Protein AF-A0A1V6NPJ4-F1 (afdb_monomer_lite)

Foldseek 3Di:
DDDDDDDDDDDDDDDDDDDDDDDDDDDDDDDDDDDDDDDPPVPPPPPPPPDPDPPPPPPPQPDLPCQPPQPPVNFGFLSRDDLLLQVQFAAADPVDGDDFPFAFGHRHPPDPDSDGHRGVVVVQVCCCPVVVDHDDDDDPDDDPVLVVLSRQQRRLRSCCSPPNPVPRDDGGDHRPD

Structure (mmCIF, N/CA/C/O backbone):
data_AF-A0A1V6NPJ4-F1
#
_entry.id   AF-A0A1V6NPJ4-F1
#
loop_
_atom_site.group_PDB
_atom_site.id
_atom_site.type_symbol
_atom_site.label_atom_id
_atom_site.label_alt_id
_atom_site.label_comp_id
_atom_site.label_asym_id
_atom_site.label_entity_id
_atom_site.label_seq_id
_atom_site.pdbx_PDB_ins_code
_atom_site.Cartn_x
_atom_site.Cartn_y
_atom_site.Cartn_z
_atom_site.occupancy
_atom_site.B_iso_or_equiv
_atom_site.auth_seq_id
_atom_site.auth_comp_id
_atom_site.auth_asym_id
_atom_site.auth_atom_id
_atom_site.pdbx_PDB_model_num
ATOM 1 N N . MET A 1 1 ? -43.784 -5.924 37.187 1.00 43.75 1 MET A N 1
ATOM 2 C CA . MET A 1 1 ? -43.298 -7.303 36.955 1.00 43.75 1 MET A CA 1
ATOM 3 C C . MET A 1 1 ? -41.816 -7.206 36.590 1.00 43.75 1 MET A C 1
ATOM 5 O O . MET A 1 1 ? -41.517 -6.714 35.515 1.00 43.75 1 MET A O 1
ATOM 9 N N . SER A 1 2 ? -40.919 -7.175 37.586 1.00 44.44 2 SER A N 1
ATOM 10 C CA . SER A 1 2 ? -40.049 -8.291 38.050 1.00 44.44 2 SER A CA 1
ATOM 11 C C . SER A 1 2 ? -39.204 -8.915 36.928 1.00 44.44 2 SER A C 1
ATOM 13 O O . SER A 1 2 ? -39.769 -9.599 36.089 1.00 44.44 2 SER A O 1
ATOM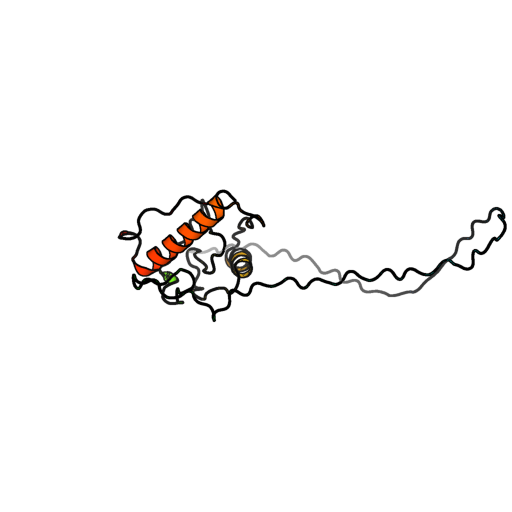 15 N N . THR A 1 3 ? -37.952 -8.448 36.751 1.00 46.44 3 THR A N 1
ATOM 16 C CA . THR A 1 3 ? -36.646 -9.094 37.105 1.00 46.44 3 THR A CA 1
ATOM 17 C C . THR A 1 3 ? -36.272 -10.250 36.149 1.00 46.44 3 THR A C 1
ATOM 19 O O . THR A 1 3 ? -37.129 -11.007 35.739 1.00 46.44 3 THR A O 1
ATOM 22 N N . GLN A 1 4 ? -35.039 -10.434 35.664 1.00 43.81 4 GLN A N 1
ATOM 23 C CA . GLN A 1 4 ? -33.756 -10.491 36.367 1.00 43.81 4 GLN A CA 1
ATOM 24 C C . GLN A 1 4 ? -32.565 -10.209 35.429 1.00 43.81 4 GLN A C 1
ATOM 26 O O . GLN A 1 4 ? -32.564 -10.571 34.255 1.00 43.81 4 GLN A O 1
ATOM 31 N N . ARG A 1 5 ? -31.511 -9.617 36.006 1.00 49.09 5 ARG A N 1
ATOM 32 C CA . ARG A 1 5 ? -30.135 -9.616 35.489 1.00 49.09 5 ARG A CA 1
ATOM 33 C C . ARG A 1 5 ? -29.473 -10.949 35.844 1.00 49.09 5 ARG A C 1
ATOM 35 O O . ARG A 1 5 ? -29.668 -11.421 36.962 1.00 49.09 5 ARG A O 1
ATOM 42 N N . TYR A 1 6 ? -28.626 -11.486 34.968 1.00 41.97 6 TYR A N 1
ATOM 43 C CA . TYR A 1 6 ? -27.744 -12.601 35.316 1.00 41.97 6 TYR A CA 1
ATOM 44 C C . TYR A 1 6 ? -26.320 -12.362 34.797 1.00 41.97 6 TYR A C 1
ATOM 46 O O . TYR A 1 6 ? -26.078 -12.291 33.596 1.00 41.97 6 TYR A O 1
ATOM 54 N N . SER A 1 7 ? -25.381 -12.239 35.736 1.00 49.00 7 SER A N 1
ATOM 55 C CA . SER A 1 7 ? -23.933 -12.353 35.540 1.00 49.00 7 SER A CA 1
ATOM 56 C C . SER A 1 7 ? -23.436 -13.545 36.354 1.00 49.00 7 SER A C 1
ATOM 58 O O . SER A 1 7 ? -23.847 -13.680 37.510 1.00 49.00 7 SER A O 1
ATOM 60 N N . PRO A 1 8 ? -22.470 -14.329 35.850 1.00 56.06 8 PRO A N 1
ATOM 61 C CA . PRO A 1 8 ? -21.644 -15.170 36.698 1.00 56.06 8 PRO A CA 1
ATOM 62 C C . PRO A 1 8 ? -20.170 -14.729 36.695 1.00 56.06 8 PRO A C 1
ATOM 64 O O . PRO A 1 8 ? -19.471 -14.774 35.692 1.00 56.06 8 PRO A O 1
ATOM 67 N N . LYS A 1 9 ? -19.762 -14.290 37.888 1.00 43.84 9 LYS A N 1
ATOM 68 C CA . LYS A 1 9 ? -18.571 -14.654 38.677 1.00 43.84 9 LYS A CA 1
ATOM 69 C C . LYS A 1 9 ? -17.210 -14.845 37.987 1.00 43.84 9 LYS A C 1
ATOM 71 O O . LYS A 1 9 ? -16.958 -15.794 37.256 1.00 43.84 9 LYS A O 1
ATOM 76 N N . ALA A 1 10 ? -16.299 -13.989 38.448 1.00 41.28 10 ALA A N 1
ATOM 77 C CA . ALA A 1 10 ? -14.852 -14.097 38.397 1.00 41.28 10 ALA A CA 1
ATOM 78 C C . ALA A 1 10 ? -14.313 -15.389 39.039 1.00 41.28 10 ALA A C 1
ATOM 80 O O . ALA A 1 10 ? -14.762 -15.795 40.113 1.00 41.28 10 ALA A O 1
ATOM 81 N N . LEU A 1 11 ? -13.268 -15.951 38.427 1.00 43.78 11 LEU A N 1
ATOM 82 C CA . LEU A 1 11 ? -12.347 -16.886 39.064 1.00 43.78 11 LEU A CA 1
ATOM 83 C C . LEU A 1 11 ? -10.997 -16.193 39.261 1.00 43.78 11 LEU A C 1
ATOM 85 O O . LEU A 1 11 ? -10.252 -15.922 38.324 1.00 43.78 11 LEU A O 1
ATOM 89 N N . SER A 1 12 ? -10.742 -15.885 40.527 1.00 42.03 12 SER A N 1
ATOM 90 C CA . SER A 1 12 ? -9.453 -15.512 41.095 1.00 42.03 12 SER A CA 1
ATOM 91 C C . SER A 1 12 ? -8.538 -16.735 41.092 1.00 42.03 12 SER A C 1
ATOM 93 O O . SER A 1 12 ? -8.920 -17.775 41.630 1.00 42.03 12 SER A O 1
ATOM 95 N N . TYR A 1 13 ? -7.332 -16.615 40.533 1.00 40.62 13 TYR A N 1
ATOM 96 C CA . TYR A 1 13 ? -6.242 -17.527 40.867 1.00 40.62 13 TYR A CA 1
ATOM 97 C C . TYR A 1 13 ? -5.068 -16.746 41.448 1.00 40.62 13 TYR A C 1
ATOM 99 O O . TYR A 1 13 ? -4.609 -15.742 40.907 1.00 40.62 13 TYR A O 1
ATOM 107 N N . ARG A 1 14 ? -4.673 -17.221 42.627 1.00 40.19 14 ARG A N 1
ATOM 108 C CA . ARG A 1 14 ? -3.703 -16.661 43.558 1.00 40.19 14 ARG A CA 1
ATOM 109 C C . ARG A 1 14 ? -2.289 -16.605 42.989 1.00 40.19 14 ARG A C 1
ATOM 111 O O . ARG A 1 14 ? -1.808 -17.549 42.369 1.00 40.19 14 ARG A O 1
ATOM 118 N N . SER A 1 15 ? -1.623 -15.523 43.368 1.00 41.47 15 SER A N 1
ATOM 119 C CA . SER A 1 15 ? -0.182 -15.311 43.402 1.00 41.47 15 SER A CA 1
ATOM 120 C C . SER A 1 15 ? 0.589 -16.451 44.073 1.00 41.47 15 SER A C 1
ATOM 122 O O . SER A 1 15 ? 0.187 -16.944 45.126 1.00 41.47 15 SER A O 1
ATOM 124 N N . LEU A 1 16 ? 1.773 -16.747 43.538 1.00 41.84 16 LEU A N 1
ATOM 125 C CA . LEU A 1 16 ? 2.887 -17.328 44.283 1.00 41.84 16 LEU A CA 1
ATOM 126 C C . LEU A 1 16 ? 4.163 -16.580 43.894 1.00 41.84 16 LEU A C 1
ATOM 128 O O . LEU A 1 16 ? 4.764 -16.818 42.851 1.00 41.84 16 LEU A O 1
ATOM 132 N N . SE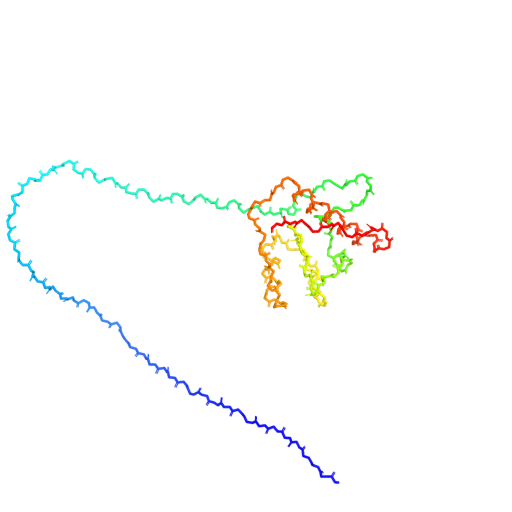R A 1 17 ? 4.540 -15.642 44.757 1.00 45.84 17 SER A N 1
ATOM 133 C CA . SER A 1 17 ? 5.886 -15.086 44.830 1.00 45.84 17 SER A CA 1
ATOM 134 C C . SER A 1 17 ? 6.736 -16.014 45.696 1.00 45.84 17 SER A C 1
ATOM 136 O O . SER A 1 17 ? 6.330 -16.337 46.811 1.00 45.84 17 SER A O 1
ATOM 138 N N . ALA A 1 18 ? 7.931 -16.383 45.239 1.00 40.84 18 ALA A N 1
ATOM 139 C CA . ALA A 1 18 ? 8.986 -16.884 46.113 1.00 40.84 18 ALA A CA 1
ATOM 140 C C . ALA A 1 18 ? 10.339 -16.329 45.651 1.00 40.84 18 ALA A C 1
ATOM 142 O O . ALA A 1 18 ? 10.813 -16.588 44.548 1.00 40.84 18 ALA A O 1
ATOM 143 N N . HIS A 1 19 ? 10.900 -15.498 46.525 1.00 36.75 19 HIS A N 1
ATOM 144 C CA . HIS A 1 19 ? 12.254 -14.963 46.510 1.00 36.75 19 HIS A CA 1
ATOM 145 C C . HIS A 1 19 ? 13.317 -16.049 46.760 1.00 36.75 19 HIS A C 1
ATOM 147 O O . HIS A 1 19 ? 12.993 -17.148 47.202 1.00 36.75 19 HIS A O 1
ATOM 153 N N . THR A 1 20 ? 14.583 -15.616 46.647 1.00 37.44 20 THR A N 1
ATOM 154 C CA . THR A 1 20 ? 15.849 -16.195 47.163 1.00 37.44 20 THR A CA 1
ATOM 155 C C . THR A 1 20 ? 16.599 -17.101 46.185 1.00 37.44 20 THR A C 1
ATOM 157 O O . THR A 1 20 ? 15.996 -17.856 45.443 1.00 37.44 20 THR A O 1
ATOM 160 N N . ALA A 1 21 ? 17.927 -17.102 46.095 1.00 35.66 21 ALA A N 1
ATOM 161 C CA . ALA A 1 21 ? 18.987 -16.198 46.535 1.00 35.66 21 ALA A CA 1
ATOM 162 C C . ALA A 1 21 ? 20.249 -16.579 45.735 1.00 35.66 21 ALA A C 1
ATOM 164 O O . ALA A 1 21 ? 20.384 -17.701 45.252 1.00 35.66 21 ALA A O 1
ATOM 165 N N . ARG A 1 22 ? 21.188 -15.637 45.614 1.00 41.78 22 ARG A N 1
ATOM 166 C CA . ARG A 1 22 ? 22.583 -15.900 45.234 1.00 41.78 22 ARG A CA 1
ATOM 167 C C . ARG A 1 22 ? 23.219 -16.873 46.230 1.00 41.78 22 ARG A C 1
ATOM 169 O O . ARG A 1 22 ? 23.139 -16.580 47.415 1.00 41.78 22 ARG A O 1
ATOM 176 N N . THR A 1 23 ? 24.005 -17.843 45.765 1.00 40.34 23 THR A N 1
ATOM 177 C CA . THR A 1 23 ? 25.251 -18.259 46.436 1.00 40.34 23 THR A CA 1
ATOM 178 C C . THR A 1 23 ? 26.232 -18.896 45.449 1.00 40.34 23 THR A C 1
ATOM 180 O O . THR A 1 23 ? 25.878 -19.535 44.464 1.00 40.34 23 THR A O 1
ATOM 183 N N . SER A 1 24 ? 27.492 -18.597 45.719 1.00 38.19 24 SER A N 1
ATOM 184 C CA . SER A 1 24 ? 28.754 -18.944 45.068 1.00 38.19 24 SER A CA 1
ATOM 185 C C . SER A 1 24 ? 29.131 -20.436 45.115 1.00 38.19 24 SER A C 1
ATOM 187 O O . SER A 1 24 ? 28.817 -21.081 46.104 1.00 38.19 24 SER A O 1
ATOM 189 N N . SER A 1 25 ? 29.856 -20.890 44.072 1.00 39.53 25 SER A N 1
ATOM 190 C CA . SER A 1 25 ? 31.013 -21.832 43.954 1.00 39.53 25 SER A CA 1
ATOM 191 C C . SER A 1 25 ? 31.399 -22.794 45.112 1.00 39.53 25 SER A C 1
ATOM 193 O O . SER A 1 25 ? 31.076 -22.526 46.259 1.00 39.53 25 SER A O 1
ATOM 195 N N . PRO A 1 26 ? 32.406 -23.689 44.946 1.00 54.88 26 PRO A N 1
ATOM 196 C CA . PRO A 1 26 ? 32.740 -24.674 43.895 1.00 54.88 26 PRO A CA 1
ATOM 197 C C . PRO A 1 26 ? 33.046 -26.076 44.502 1.00 54.88 26 PRO A C 1
ATOM 199 O O . PRO A 1 26 ? 33.500 -26.154 45.637 1.00 54.88 26 PRO A O 1
ATOM 202 N N . VAL A 1 27 ? 32.961 -27.191 43.758 1.00 39.31 27 VAL A N 1
ATOM 203 C CA . VAL A 1 27 ? 33.632 -28.448 44.181 1.00 39.31 27 VAL A CA 1
ATOM 204 C C . VAL A 1 27 ? 34.270 -29.171 42.996 1.00 39.31 27 VAL A C 1
ATOM 206 O O . VAL A 1 27 ? 33.627 -29.501 42.005 1.00 39.31 27 VAL A O 1
ATOM 209 N N . LYS A 1 28 ? 35.582 -29.379 43.142 1.00 41.44 28 LYS A N 1
ATOM 210 C CA . LYS A 1 28 ? 36.456 -30.229 42.336 1.00 41.44 28 LYS A CA 1
ATOM 211 C C . LYS A 1 28 ? 36.123 -31.699 42.603 1.00 41.44 28 LYS A C 1
ATOM 213 O O . LYS A 1 28 ? 36.026 -32.086 43.764 1.00 41.44 28 LYS A O 1
ATOM 218 N N . THR A 1 29 ? 36.136 -32.535 41.570 1.00 41.22 29 THR A N 1
ATOM 219 C CA . THR A 1 29 ? 36.438 -33.959 41.754 1.00 41.22 29 THR A CA 1
ATOM 220 C C . THR A 1 29 ? 37.551 -34.354 40.802 1.00 41.22 29 THR A C 1
ATOM 222 O O . THR A 1 29 ? 37.508 -34.111 39.598 1.00 41.22 29 THR A O 1
ATOM 225 N N . VAL A 1 30 ? 38.597 -34.871 41.431 1.00 37.62 30 VAL A N 1
ATOM 226 C CA . VAL A 1 30 ? 39.863 -35.329 40.885 1.00 37.62 30 VAL A CA 1
ATOM 227 C C . VAL A 1 30 ? 39.647 -36.738 40.340 1.00 37.62 30 VAL A C 1
ATOM 229 O O . VAL A 1 30 ? 39.179 -37.606 41.068 1.00 37.62 30 VAL A O 1
ATOM 232 N N . GLY A 1 31 ? 39.994 -36.953 39.073 1.00 38.03 31 GLY A N 1
ATOM 233 C CA . GLY A 1 31 ? 40.144 -38.271 38.465 1.00 38.03 31 GLY A CA 1
ATOM 234 C C . GLY A 1 31 ? 41.538 -38.368 37.860 1.00 38.03 31 GLY A C 1
ATOM 235 O O . GLY A 1 31 ? 41.785 -37.877 36.763 1.00 38.03 31 GLY A O 1
ATOM 236 N N . THR A 1 32 ? 42.458 -38.919 38.639 1.00 39.75 32 THR A N 1
ATOM 237 C CA . THR A 1 32 ? 43.792 -39.392 38.254 1.00 39.75 32 THR A CA 1
ATOM 238 C C . THR A 1 32 ? 43.699 -40.443 37.149 1.00 39.75 32 THR A C 1
ATOM 240 O O . THR A 1 32 ? 42.981 -41.411 37.353 1.00 39.75 32 THR A O 1
ATOM 243 N N . ASP A 1 33 ? 44.466 -40.315 36.056 1.00 37.03 33 ASP A N 1
ATOM 244 C CA . ASP A 1 33 ? 45.477 -41.335 35.732 1.00 37.03 33 ASP A CA 1
ATOM 245 C C . ASP A 1 33 ? 46.480 -40.948 34.617 1.00 37.03 33 ASP A C 1
ATOM 247 O O . ASP A 1 33 ? 46.152 -40.282 33.640 1.00 37.03 33 ASP A O 1
ATOM 251 N N . MET A 1 34 ? 47.712 -41.429 34.805 1.00 39.56 34 MET A N 1
ATOM 252 C CA . MET A 1 34 ? 48.836 -41.633 33.874 1.00 39.56 34 MET A CA 1
ATOM 253 C C . MET A 1 34 ? 49.414 -40.489 33.006 1.00 39.56 34 MET A C 1
ATOM 255 O O . MET A 1 34 ? 48.984 -40.169 31.900 1.00 39.56 34 MET A O 1
ATOM 259 N N . ARG A 1 35 ? 50.577 -40.020 33.489 1.00 41.62 35 ARG A N 1
ATOM 260 C CA . ARG A 1 35 ? 51.808 -39.616 32.773 1.00 41.62 35 ARG A CA 1
ATOM 261 C C . ARG A 1 35 ? 51.798 -39.762 31.238 1.00 41.62 35 ARG A C 1
ATOM 263 O O . ARG A 1 35 ? 51.937 -40.865 30.717 1.00 41.62 35 ARG A O 1
ATOM 270 N N . ARG A 1 36 ? 51.921 -38.634 30.526 1.00 44.94 36 ARG A N 1
ATOM 271 C CA . ARG A 1 36 ? 52.811 -38.527 29.353 1.00 44.94 36 ARG A CA 1
ATOM 272 C C . ARG A 1 36 ? 53.592 -37.221 29.390 1.00 44.94 36 ARG A C 1
ATOM 274 O O . ARG A 1 36 ? 53.079 -36.167 29.752 1.00 44.94 36 ARG A O 1
ATOM 281 N N . HIS A 1 37 ? 54.869 -37.363 29.065 1.00 46.22 37 HIS A N 1
ATOM 282 C CA . HIS A 1 37 ? 55.923 -36.370 29.158 1.00 46.22 37 HIS A CA 1
ATOM 283 C C . HIS A 1 37 ? 55.585 -35.036 28.489 1.00 46.22 37 HIS A C 1
ATOM 285 O O . HIS A 1 37 ? 55.074 -34.974 27.372 1.00 46.22 37 HIS A O 1
ATOM 291 N N . ALA A 1 38 ? 55.979 -33.967 29.177 1.00 44.50 38 ALA A N 1
ATOM 292 C CA . ALA A 1 38 ? 56.065 -32.628 28.639 1.00 44.50 38 ALA A CA 1
ATOM 293 C C . ALA A 1 38 ? 56.999 -32.583 27.419 1.00 44.50 38 ALA A C 1
ATOM 295 O O . ALA A 1 38 ? 58.193 -32.855 27.520 1.00 44.50 38 ALA A O 1
ATOM 296 N N . LYS A 1 39 ? 56.467 -32.113 26.293 1.00 46.12 39 LYS A N 1
ATOM 297 C CA . LYS A 1 39 ? 57.219 -31.293 25.343 1.00 46.12 39 LYS A CA 1
ATOM 298 C C . LYS A 1 39 ? 56.403 -30.020 25.148 1.00 46.12 39 LYS A C 1
ATOM 300 O O . LYS A 1 39 ? 55.471 -29.973 24.352 1.00 46.12 39 LYS A O 1
ATOM 305 N N . LYS A 1 40 ? 56.695 -29.011 25.978 1.00 43.34 40 LYS A N 1
ATOM 306 C CA . LYS A 1 40 ? 56.199 -27.645 25.780 1.00 43.34 40 LYS A CA 1
ATOM 307 C C . LYS A 1 40 ? 56.753 -27.177 24.440 1.00 43.34 40 LYS A C 1
ATOM 309 O O . LYS A 1 40 ? 57.961 -27.026 24.312 1.00 43.34 40 LYS A O 1
ATOM 314 N N . ASN A 1 41 ? 55.881 -26.993 23.458 1.00 43.31 41 ASN A N 1
ATOM 315 C CA . ASN A 1 41 ? 56.222 -26.278 22.240 1.00 43.31 41 ASN A CA 1
ATOM 316 C C . ASN A 1 41 ? 56.069 -24.776 22.557 1.00 43.31 41 ASN A C 1
ATOM 318 O O . ASN A 1 41 ? 54.951 -24.366 22.878 1.00 43.31 41 ASN A O 1
ATOM 322 N N . PRO A 1 42 ? 57.145 -23.967 22.585 1.00 47.75 42 PRO A N 1
ATOM 323 C CA . PRO A 1 42 ? 57.064 -22.568 23.010 1.00 47.75 42 PRO A CA 1
ATOM 324 C C . PRO A 1 42 ? 56.473 -21.619 21.951 1.00 47.75 42 PRO A C 1
ATOM 326 O O . PRO A 1 42 ? 56.352 -20.433 22.231 1.00 47.75 42 PRO A O 1
ATOM 329 N N . ASP A 1 43 ? 56.040 -22.119 20.788 1.00 48.47 43 ASP A N 1
ATOM 330 C CA . ASP A 1 43 ? 55.601 -21.285 19.656 1.00 48.47 43 ASP A CA 1
ATOM 331 C C . ASP A 1 43 ? 54.110 -21.425 19.292 1.00 48.47 43 ASP A C 1
ATOM 333 O O . ASP A 1 43 ? 53.690 -21.285 18.146 1.00 48.47 43 ASP A O 1
ATOM 337 N N . ALA A 1 44 ? 53.252 -21.698 20.278 1.00 48.12 44 ALA A N 1
ATOM 338 C CA . ALA A 1 44 ? 51.808 -21.575 20.080 1.00 48.12 44 ALA A CA 1
ATOM 339 C C . ALA A 1 44 ? 51.403 -20.095 20.177 1.00 48.12 44 ALA A C 1
ATOM 341 O O . ALA A 1 44 ? 50.813 -19.658 21.170 1.00 48.12 44 ALA A O 1
ATOM 342 N N . GLN A 1 45 ? 51.748 -19.316 19.146 1.00 46.78 45 GLN A N 1
ATOM 343 C CA . GLN A 1 45 ? 51.208 -17.977 18.936 1.00 46.78 45 GLN A CA 1
ATOM 344 C C . GLN A 1 45 ? 49.685 -18.028 19.096 1.00 46.78 45 GLN A C 1
ATOM 346 O O . GLN A 1 45 ? 48.968 -18.668 18.323 1.00 46.78 45 GLN A O 1
ATOM 351 N N . ARG A 1 46 ? 49.191 -17.347 20.134 1.00 50.00 46 ARG A N 1
ATOM 352 C CA . ARG A 1 46 ? 47.777 -17.021 20.314 1.00 50.00 46 ARG A CA 1
ATOM 353 C C . ARG A 1 46 ? 47.313 -16.273 19.067 1.00 50.00 46 ARG A C 1
ATOM 355 O O . ARG A 1 46 ? 47.454 -15.057 18.987 1.00 50.00 46 ARG A O 1
ATOM 362 N N . GLN A 1 47 ? 46.724 -16.982 18.110 1.00 52.06 47 GLN A N 1
ATOM 363 C CA . GLN A 1 47 ? 45.875 -16.340 17.121 1.00 52.06 47 GLN A CA 1
ATOM 364 C C . GLN A 1 47 ? 44.657 -15.803 17.869 1.00 52.06 47 GLN A C 1
ATOM 366 O O . GLN A 1 47 ? 43.711 -16.523 18.194 1.00 52.06 47 GLN A O 1
ATOM 371 N N . GLU A 1 48 ? 44.735 -14.522 18.213 1.00 53.56 48 GLU A N 1
ATOM 372 C CA . GLU A 1 48 ? 43.613 -13.723 18.667 1.00 53.56 48 GLU A CA 1
ATOM 373 C C . GLU A 1 48 ? 42.472 -13.912 17.663 1.00 53.56 48 GLU A C 1
ATOM 375 O O . GLU A 1 48 ? 42.538 -13.456 16.518 1.00 53.56 48 GLU A O 1
ATOM 380 N N . LYS A 1 49 ? 41.424 -14.634 18.073 1.00 56.78 49 LYS A N 1
ATOM 381 C CA . LYS A 1 49 ? 40.184 -14.745 17.306 1.00 56.78 49 LYS A CA 1
ATOM 382 C C . LYS A 1 49 ? 39.595 -13.343 17.191 1.00 56.78 49 LYS A C 1
ATOM 384 O O . LYS A 1 49 ? 38.886 -12.883 18.086 1.00 56.78 49 LYS A O 1
ATOM 389 N N . ARG A 1 50 ? 39.920 -12.643 16.102 1.00 63.88 50 ARG A N 1
ATOM 390 C CA . ARG A 1 50 ? 39.339 -11.340 15.781 1.00 63.88 50 ARG A CA 1
ATOM 391 C C . ARG A 1 50 ? 37.821 -11.500 15.742 1.00 63.88 50 ARG A C 1
ATOM 393 O O . ARG A 1 50 ? 37.291 -12.324 14.999 1.00 63.88 50 ARG A O 1
ATOM 400 N N . LYS A 1 51 ? 37.128 -10.733 16.586 1.00 63.34 51 LYS A N 1
ATOM 401 C CA . LYS A 1 51 ? 35.663 -10.674 16.614 1.00 63.34 51 LYS A CA 1
ATOM 402 C C . LYS A 1 51 ? 35.167 -10.281 15.215 1.00 63.34 51 LYS A C 1
ATOM 404 O O . LYS A 1 51 ? 35.751 -9.371 14.622 1.00 63.34 51 LYS A O 1
ATOM 409 N N . PRO A 1 52 ? 34.113 -10.917 14.676 1.00 58.16 52 PRO A N 1
ATOM 410 C CA . PRO A 1 52 ? 33.571 -10.519 13.387 1.00 58.16 52 PRO A CA 1
ATOM 411 C C . PRO A 1 52 ? 33.126 -9.054 13.455 1.00 58.16 52 PRO A C 1
ATOM 413 O O . PRO A 1 52 ? 32.325 -8.671 14.310 1.00 58.16 52 PRO A O 1
ATOM 416 N N . VAL A 1 53 ? 33.674 -8.229 12.559 1.00 63.22 53 VAL A N 1
ATOM 417 C CA . VAL A 1 53 ? 33.249 -6.841 12.372 1.00 63.22 53 VAL A CA 1
ATOM 418 C C . VAL A 1 53 ? 31.776 -6.876 11.983 1.00 63.22 53 VAL A C 1
ATOM 420 O O . VAL A 1 53 ? 31.416 -7.421 10.937 1.00 63.22 53 VAL A O 1
ATOM 423 N N . ARG A 1 54 ? 30.910 -6.312 12.832 1.00 60.00 54 ARG A N 1
ATOM 424 C CA . ARG A 1 54 ? 29.499 -6.099 12.501 1.00 60.00 54 ARG A CA 1
ATOM 425 C C . ARG A 1 54 ? 29.448 -5.165 11.293 1.00 60.00 54 ARG A C 1
ATOM 427 O O . ARG A 1 54 ? 29.590 -3.955 11.444 1.00 60.00 54 ARG A O 1
ATOM 434 N N . ARG A 1 55 ? 29.265 -5.719 10.090 1.00 60.16 55 ARG A N 1
ATOM 435 C CA . ARG A 1 55 ? 28.867 -4.930 8.920 1.00 60.16 55 ARG A CA 1
ATOM 436 C C . ARG A 1 55 ? 27.527 -4.301 9.279 1.00 60.16 55 ARG A C 1
ATOM 438 O O . ARG A 1 55 ? 26.554 -5.024 9.475 1.00 60.16 55 ARG A O 1
ATOM 445 N N . GLY A 1 56 ? 27.508 -2.982 9.450 1.00 56.41 56 GLY A N 1
ATOM 446 C CA . GLY A 1 56 ? 26.27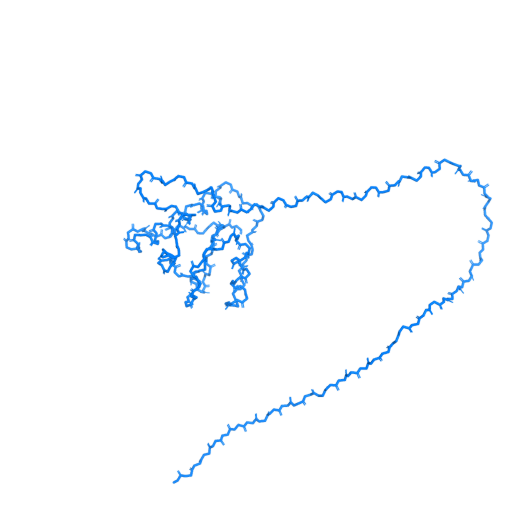9 -2.255 9.734 1.00 56.41 56 GLY A CA 1
ATOM 447 C C . GLY A 1 56 ? 25.230 -2.617 8.690 1.00 56.41 56 GLY A C 1
ATOM 448 O O . GLY A 1 56 ? 25.488 -2.528 7.489 1.00 56.41 56 GLY A O 1
ATOM 449 N N . THR A 1 57 ? 24.060 -3.063 9.141 1.00 58.75 57 THR A N 1
ATOM 450 C CA . THR A 1 57 ? 22.903 -3.229 8.268 1.00 58.75 57 THR A CA 1
ATOM 451 C C . THR A 1 57 ? 22.606 -1.855 7.689 1.00 58.75 57 THR A C 1
ATOM 453 O O . THR A 1 57 ? 22.225 -0.944 8.423 1.00 58.75 57 THR A O 1
ATOM 456 N N . ARG A 1 58 ? 22.847 -1.661 6.387 1.00 55.19 58 ARG A N 1
ATOM 457 C CA . ARG A 1 58 ? 22.524 -0.406 5.707 1.00 55.19 58 ARG A CA 1
ATOM 458 C C . ARG A 1 58 ? 21.004 -0.295 5.689 1.00 55.19 58 ARG A C 1
ATOM 460 O O . ARG A 1 58 ? 20.336 -0.861 4.830 1.00 55.19 58 ARG A O 1
ATOM 467 N N . VAL A 1 59 ? 20.458 0.372 6.700 1.00 52.62 59 VAL A N 1
ATOM 468 C CA . VAL A 1 59 ? 19.035 0.666 6.788 1.00 52.62 59 VAL A CA 1
ATOM 469 C C . VAL A 1 59 ? 18.738 1.643 5.662 1.00 52.62 59 VAL A C 1
ATOM 471 O O . VAL A 1 59 ? 19.103 2.816 5.736 1.00 52.62 59 VAL A O 1
ATOM 474 N N . ASN A 1 60 ? 18.122 1.147 4.590 1.00 51.78 60 ASN A N 1
ATOM 475 C CA . ASN A 1 60 ? 17.620 1.998 3.526 1.00 51.78 60 ASN A CA 1
ATOM 476 C C . ASN A 1 60 ? 16.413 2.750 4.099 1.00 51.78 60 ASN A C 1
ATOM 478 O O . ASN A 1 60 ? 15.280 2.272 4.056 1.00 51.78 60 ASN A O 1
ATOM 482 N N . LYS A 1 61 ? 16.671 3.882 4.763 1.00 52.84 61 LYS A N 1
ATOM 483 C CA . LYS A 1 61 ? 15.620 4.851 5.058 1.00 52.84 61 LYS A CA 1
ATOM 484 C C . LYS A 1 61 ? 15.095 5.280 3.694 1.00 52.84 61 LYS A C 1
ATOM 486 O O . LYS A 1 61 ? 15.862 5.839 2.917 1.00 52.84 61 LYS A O 1
ATOM 491 N N . TYR A 1 62 ? 13.825 5.004 3.401 1.00 56.41 62 TYR A N 1
ATOM 492 C CA . TYR A 1 62 ? 13.137 5.682 2.309 1.00 56.41 62 TYR A CA 1
ATOM 493 C C . TYR A 1 62 ? 13.107 7.157 2.713 1.00 56.41 62 TYR A C 1
ATOM 495 O O . TYR A 1 62 ? 12.286 7.583 3.524 1.00 56.41 62 TYR A O 1
ATOM 503 N N . SER A 1 63 ? 14.133 7.898 2.298 1.00 51.03 63 SER A N 1
ATOM 504 C CA . SER A 1 63 ? 14.337 9.275 2.704 1.00 51.03 63 SER A CA 1
ATOM 505 C C . SER A 1 63 ? 13.195 10.100 2.133 1.00 51.03 63 SER A C 1
ATOM 507 O O . SER A 1 63 ? 12.980 10.137 0.924 1.00 51.03 63 SER A O 1
ATOM 509 N N . LEU A 1 64 ? 12.481 10.809 3.010 1.00 54.59 64 LEU A N 1
ATOM 510 C CA . LEU A 1 64 ? 11.507 11.829 2.614 1.00 54.59 64 LEU A CA 1
ATOM 511 C C . LEU A 1 64 ? 12.110 12.872 1.647 1.00 54.59 64 LEU A C 1
ATOM 513 O O . LEU A 1 64 ? 11.353 13.529 0.944 1.00 54.59 64 LEU A O 1
ATOM 517 N N . SER A 1 65 ? 13.445 13.007 1.597 1.00 48.22 65 SER A N 1
ATOM 518 C CA . SER A 1 65 ? 14.161 14.030 0.825 1.00 48.22 65 SER A CA 1
ATOM 519 C C . SER A 1 65 ? 14.507 13.656 -0.621 1.00 48.22 65 SER A C 1
ATOM 521 O O . SER A 1 65 ? 15.010 14.511 -1.338 1.00 48.22 65 SER A O 1
ATOM 523 N N . ALA A 1 66 ? 14.277 12.417 -1.066 1.00 54.62 66 ALA A N 1
ATOM 524 C CA . ALA A 1 66 ? 14.496 12.019 -2.460 1.00 54.62 66 ALA A CA 1
ATOM 525 C C . ALA A 1 66 ? 13.181 11.515 -3.056 1.00 54.62 66 ALA A C 1
ATOM 527 O O . ALA A 1 66 ? 13.048 10.350 -3.434 1.00 54.62 66 ALA A O 1
ATOM 528 N N . GLN A 1 67 ? 12.169 12.385 -3.071 1.00 59.50 67 GLN A N 1
ATOM 529 C CA . GLN A 1 67 ? 10.976 12.093 -3.851 1.00 59.50 67 GLN A CA 1
ATOM 530 C C . GLN A 1 67 ? 11.365 12.066 -5.337 1.00 59.50 67 GLN A C 1
ATOM 532 O O . GLN A 1 67 ? 12.103 12.949 -5.780 1.00 59.50 67 GLN A O 1
ATOM 537 N N . PRO A 1 68 ? 10.929 11.051 -6.104 1.00 63.22 68 PRO A N 1
ATOM 538 C CA . PRO A 1 68 ? 11.147 11.051 -7.544 1.00 63.22 68 PRO A CA 1
ATOM 539 C C . PRO A 1 68 ? 10.520 12.318 -8.150 1.00 63.22 68 PRO A C 1
ATOM 541 O O . PRO A 1 68 ? 9.535 12.814 -7.601 1.00 63.22 68 PRO A O 1
ATOM 544 N N . PRO A 1 69 ? 11.065 12.868 -9.247 1.00 65.19 69 PRO A N 1
ATOM 545 C CA . PRO A 1 69 ? 10.454 14.013 -9.911 1.00 65.19 69 PRO A CA 1
ATOM 546 C C . PRO A 1 69 ? 9.001 13.688 -10.276 1.00 65.19 69 PRO A C 1
ATOM 548 O O . PRO A 1 69 ? 8.694 12.551 -10.647 1.00 65.19 69 PRO A O 1
ATOM 551 N N . VAL A 1 70 ? 8.108 14.673 -10.134 1.00 70.00 70 VAL A N 1
ATOM 552 C CA . VAL A 1 70 ? 6.708 14.515 -10.544 1.00 70.00 70 VAL A CA 1
ATOM 553 C C . VAL A 1 70 ? 6.700 14.189 -12.042 1.00 70.00 70 VAL A C 1
ATOM 555 O O . VAL A 1 70 ? 7.320 14.921 -12.819 1.00 70.00 70 VAL A O 1
ATOM 558 N N . PRO A 1 71 ? 6.073 13.081 -12.461 1.00 71.38 71 PRO A N 1
ATOM 559 C CA . PRO A 1 71 ? 6.001 12.731 -13.869 1.00 71.38 71 PRO A CA 1
ATOM 560 C C . PRO A 1 71 ? 5.247 13.811 -14.673 1.00 71.38 71 PRO A C 1
ATOM 562 O O . PRO A 1 71 ? 4.396 14.517 -14.132 1.00 71.38 71 PRO A O 1
ATOM 565 N N . PRO A 1 72 ? 5.534 13.951 -15.980 1.00 68.25 72 PRO A N 1
ATOM 566 C CA . PRO A 1 72 ? 5.018 15.041 -16.821 1.00 68.25 72 PRO A CA 1
ATOM 567 C C . PRO A 1 72 ? 3.490 15.047 -16.976 1.00 68.25 72 PRO A C 1
ATOM 569 O O . PRO A 1 72 ? 2.918 16.036 -17.415 1.00 68.25 72 PRO A O 1
ATOM 572 N N . ASN A 1 73 ? 2.822 13.958 -16.596 1.00 76.62 73 ASN A N 1
ATOM 573 C CA . ASN A 1 73 ? 1.365 13.855 -16.544 1.00 76.62 73 ASN A CA 1
ATOM 574 C C . ASN A 1 73 ? 0.743 14.563 -15.322 1.00 76.62 73 ASN A C 1
ATOM 576 O O . ASN A 1 73 ? -0.473 14.529 -15.169 1.00 76.62 73 ASN A O 1
ATOM 580 N N . GLY A 1 74 ? 1.553 15.157 -14.436 1.00 79.94 74 GLY A N 1
ATOM 581 C CA . GLY A 1 74 ? 1.094 15.875 -13.245 1.00 79.94 74 GLY A CA 1
ATOM 582 C C . GLY A 1 74 ? 0.604 14.978 -12.103 1.00 79.94 74 GLY A C 1
ATOM 583 O O . GLY A 1 74 ? 0.234 15.492 -11.050 1.00 79.94 74 GLY A O 1
ATOM 584 N N . LEU A 1 75 ? 0.622 13.652 -12.273 1.00 85.81 75 LEU A N 1
ATOM 585 C CA . LEU A 1 75 ? 0.167 12.709 -11.253 1.00 85.81 75 LEU A CA 1
ATOM 586 C C . LEU A 1 75 ? 1.277 12.415 -10.246 1.00 85.81 75 LEU A C 1
ATOM 588 O O . LEU A 1 75 ? 2.410 12.102 -10.606 1.00 85.81 75 LEU A O 1
ATOM 592 N N . LYS A 1 76 ? 0.940 12.426 -8.960 1.00 89.69 76 LYS A N 1
ATOM 593 C CA . LYS A 1 76 ? 1.854 12.011 -7.894 1.00 89.69 76 LYS A CA 1
ATOM 594 C C . LYS A 1 76 ? 2.188 10.528 -8.047 1.00 89.69 76 LYS A C 1
ATOM 596 O O . LYS A 1 76 ? 1.309 9.700 -8.287 1.00 89.69 76 LYS A O 1
ATOM 601 N N . THR A 1 77 ? 3.450 10.163 -7.849 1.00 91.00 77 THR A N 1
ATOM 602 C CA . THR A 1 77 ? 3.818 8.752 -7.660 1.00 91.00 77 THR A CA 1
ATOM 603 C C . THR A 1 77 ? 3.410 8.271 -6.263 1.00 91.00 77 THR A C 1
ATOM 605 O O . THR A 1 77 ? 3.162 9.073 -5.366 1.00 91.00 77 THR A O 1
ATOM 608 N N . TYR A 1 78 ? 3.399 6.955 -6.025 1.00 92.31 78 TYR A N 1
ATOM 609 C CA . TYR A 1 78 ? 3.033 6.389 -4.714 1.00 92.31 78 TYR A CA 1
ATOM 610 C C . TYR A 1 78 ? 3.868 6.951 -3.549 1.00 92.31 78 TYR A C 1
ATOM 612 O O . TYR A 1 78 ? 3.371 7.153 -2.445 1.00 92.31 78 TYR A O 1
ATOM 620 N N . LEU A 1 79 ? 5.149 7.243 -3.800 1.00 90.94 79 LEU A N 1
ATOM 621 C CA . LEU A 1 79 ? 6.054 7.835 -2.810 1.00 90.94 79 LEU A CA 1
ATOM 622 C C . LEU A 1 79 ? 5.827 9.340 -2.599 1.00 90.94 79 LEU A C 1
ATOM 624 O O . LEU A 1 79 ? 6.484 9.929 -1.747 1.00 90.94 79 LEU A O 1
ATOM 628 N N . GLN A 1 80 ? 4.946 9.968 -3.367 1.00 90.19 80 GLN A N 1
ATOM 629 C CA . GLN A 1 80 ? 4.618 11.393 -3.284 1.00 90.19 80 GLN A CA 1
ATOM 630 C C . GLN A 1 80 ? 3.190 11.632 -2.792 1.00 90.19 80 GLN A C 1
ATOM 632 O O . GLN A 1 80 ? 2.789 12.785 -2.648 1.00 90.19 80 GLN A O 1
ATOM 637 N N . LEU A 1 81 ? 2.429 10.564 -2.531 1.00 91.62 81 LEU A N 1
ATOM 638 C CA . LEU A 1 81 ? 1.122 10.682 -1.899 1.00 91.62 81 LEU A CA 1
ATOM 639 C C . LEU A 1 81 ? 1.262 11.413 -0.559 1.00 91.62 81 LEU A C 1
ATOM 641 O O . LEU A 1 81 ? 2.249 11.259 0.168 1.00 91.62 81 LEU A O 1
ATOM 645 N N . THR A 1 82 ? 0.276 12.239 -0.244 1.00 91.25 82 THR A N 1
ATOM 646 C CA . THR A 1 82 ? 0.187 12.956 1.026 1.00 91.25 82 THR A CA 1
ATOM 647 C C . THR A 1 82 ? -0.800 12.255 1.954 1.00 91.25 82 THR A C 1
ATOM 649 O O . THR A 1 82 ? -1.494 11.314 1.569 1.00 91.25 82 THR A O 1
ATOM 652 N N . GLU A 1 83 ? -0.881 12.712 3.201 1.00 91.31 83 GLU A N 1
ATOM 653 C CA . GLU A 1 83 ? -1.869 12.201 4.160 1.00 91.31 83 GLU A CA 1
ATOM 654 C C . GLU A 1 83 ? -3.314 12.481 3.721 1.00 91.31 83 GLU A C 1
ATOM 656 O O . GLU A 1 83 ? -4.219 11.764 4.132 1.00 91.31 83 GLU A O 1
ATOM 661 N N . ALA A 1 84 ? -3.528 13.478 2.855 1.00 91.44 84 ALA A N 1
ATOM 662 C CA . ALA A 1 84 ? -4.833 13.777 2.271 1.00 91.44 84 ALA A CA 1
ATOM 663 C C . ALA A 1 84 ? -5.230 12.781 1.168 1.00 91.44 84 ALA A C 1
ATOM 665 O O . ALA A 1 84 ? -6.415 12.534 0.976 1.00 91.44 84 ALA A O 1
ATOM 666 N N . ASP A 1 85 ? -4.255 12.186 0.471 1.00 92.19 85 ASP A N 1
ATOM 667 C CA . ASP A 1 85 ? -4.517 11.184 -0.569 1.00 92.19 85 ASP A CA 1
ATOM 668 C C . ASP A 1 85 ? -4.748 9.783 0.044 1.00 92.19 85 ASP A C 1
ATOM 670 O O . ASP A 1 85 ? -5.415 8.931 -0.542 1.00 92.19 85 ASP A O 1
ATOM 674 N N . ALA A 1 86 ? -4.199 9.522 1.238 1.00 91.50 86 ALA A N 1
ATOM 675 C CA . ALA A 1 86 ? -4.229 8.206 1.881 1.00 91.50 86 ALA A CA 1
ATOM 676 C C . ALA A 1 86 ? -5.644 7.631 2.132 1.00 91.50 86 ALA A C 1
ATOM 678 O O . ALA A 1 86 ? -5.831 6.437 1.888 1.00 91.50 86 ALA A O 1
ATOM 679 N N . PRO A 1 87 ? -6.660 8.413 2.563 1.00 92.12 87 PRO A N 1
ATOM 680 C CA . PRO A 1 87 ? -8.028 7.919 2.731 1.00 92.12 87 PRO A CA 1
ATOM 681 C C . PRO A 1 87 ? -8.666 7.372 1.452 1.00 92.12 87 PRO A C 1
ATOM 683 O O . PRO A 1 87 ? -9.539 6.506 1.553 1.00 92.12 87 PRO A O 1
ATOM 686 N N . ASN A 1 88 ? -8.216 7.854 0.288 1.00 93.38 88 ASN A N 1
ATOM 687 C CA . ASN A 1 88 ? -8.732 7.476 -1.027 1.00 93.38 88 ASN A CA 1
ATOM 688 C C . ASN A 1 88 ? -8.104 6.182 -1.556 1.00 93.38 88 ASN A C 1
ATOM 690 O O . ASN A 1 88 ? -8.522 5.684 -2.595 1.00 93.38 88 ASN A O 1
ATOM 694 N N . LEU A 1 89 ? -7.095 5.625 -0.879 1.00 93.50 89 LEU A N 1
ATOM 695 C CA . LEU A 1 89 ? -6.510 4.348 -1.275 1.00 93.50 89 LEU A CA 1
ATOM 696 C C . LEU A 1 89 ? -7.544 3.212 -1.176 1.00 93.50 89 LEU A C 1
ATOM 698 O O . LEU A 1 89 ? -8.374 3.196 -0.260 1.00 93.50 89 LEU A O 1
ATOM 702 N N . PRO A 1 90 ? -7.460 2.206 -2.065 1.00 93.31 90 PRO A N 1
ATOM 703 C CA . PRO A 1 90 ? -8.383 1.083 -2.047 1.00 93.31 90 PRO A CA 1
ATOM 704 C C . PRO A 1 90 ? -8.195 0.294 -0.756 1.00 93.31 90 PRO A C 1
ATOM 706 O O . PRO A 1 90 ? -7.071 -0.093 -0.406 1.00 93.31 90 PRO A O 1
ATOM 709 N N . ARG A 1 91 ? -9.295 0.045 -0.045 1.00 93.44 91 ARG A N 1
ATOM 710 C CA . ARG A 1 91 ? -9.256 -0.694 1.218 1.00 93.44 91 ARG A CA 1
ATOM 711 C C . ARG A 1 91 ? -8.793 -2.129 0.990 1.00 93.44 91 ARG A C 1
ATOM 713 O O . ARG A 1 91 ? -8.996 -2.712 -0.073 1.00 93.44 91 ARG A O 1
ATOM 720 N N . LEU A 1 92 ? -8.088 -2.658 1.981 1.00 92.31 92 LEU A N 1
ATOM 721 C CA . LEU A 1 92 ? -7.565 -4.013 1.957 1.00 92.31 92 LEU A CA 1
ATOM 722 C C . LEU A 1 92 ? -8.729 -5.002 2.081 1.00 92.31 92 LEU A C 1
ATOM 724 O O . LEU A 1 92 ? -9.503 -4.917 3.031 1.00 92.31 92 LEU A O 1
ATOM 728 N N . ASP A 1 93 ? -8.819 -5.933 1.138 1.00 90.06 93 ASP A N 1
ATOM 729 C CA . ASP A 1 93 ? -9.706 -7.090 1.244 1.00 90.06 93 ASP A CA 1
ATOM 730 C C . ASP A 1 93 ? -9.205 -8.020 2.362 1.00 90.06 93 ASP A C 1
ATOM 732 O O . ASP A 1 93 ? -8.034 -8.395 2.372 1.00 90.06 93 ASP A O 1
ATOM 736 N N . LEU A 1 94 ? -10.067 -8.358 3.322 1.00 90.12 94 LEU A N 1
ATOM 737 C CA . LEU A 1 94 ? -9.702 -9.180 4.478 1.00 90.12 94 LEU A CA 1
ATOM 738 C C . LEU A 1 94 ? -9.767 -10.682 4.183 1.00 90.12 94 LEU A C 1
ATOM 740 O O . LEU A 1 94 ? -9.087 -11.449 4.862 1.00 90.12 94 LEU A O 1
ATOM 744 N N . GLU A 1 95 ? -10.531 -11.104 3.173 1.00 88.19 95 GLU A N 1
ATOM 745 C CA . GLU A 1 95 ? -10.586 -12.511 2.756 1.00 88.19 95 GLU A CA 1
ATOM 746 C C . GLU A 1 95 ? -9.309 -12.899 2.008 1.00 88.19 95 GLU A C 1
ATOM 748 O O . GLU A 1 95 ? -8.741 -13.974 2.215 1.00 88.19 95 GLU A O 1
ATOM 753 N N . SER A 1 96 ? -8.817 -11.987 1.165 1.00 85.81 96 SER A N 1
ATOM 754 C CA . SER A 1 96 ? -7.569 -12.151 0.429 1.00 85.81 96 SER A CA 1
ATOM 755 C C . SER A 1 96 ? -6.656 -10.921 0.579 1.00 85.81 96 SER A C 1
ATOM 757 O O . SER A 1 96 ? -6.497 -10.136 -0.359 1.00 85.81 96 SER A O 1
ATOM 759 N N . PRO A 1 97 ? -6.000 -10.731 1.744 1.00 85.56 97 PRO A N 1
ATOM 760 C CA . PRO A 1 97 ? -5.201 -9.539 2.004 1.00 85.56 97 PRO A CA 1
ATOM 761 C C . PRO A 1 97 ? -4.014 -9.437 1.048 1.00 85.56 97 PRO A C 1
ATOM 763 O O . PRO A 1 97 ? -3.041 -10.191 1.113 1.00 85.56 97 PRO A O 1
ATOM 766 N N . ARG A 1 98 ? -4.098 -8.454 0.147 1.00 84.94 98 ARG A N 1
ATOM 767 C CA . ARG A 1 98 ? -3.072 -8.138 -0.849 1.00 84.94 98 ARG A CA 1
ATOM 768 C C . ARG A 1 98 ? -2.339 -6.868 -0.474 1.00 84.94 98 ARG A C 1
ATOM 770 O O . ARG A 1 98 ? -2.876 -5.768 -0.605 1.00 84.94 98 ARG A O 1
ATOM 777 N N . ILE A 1 99 ? -1.085 -7.039 -0.080 1.00 88.69 99 ILE A N 1
ATOM 778 C CA . ILE A 1 99 ? -0.146 -5.943 0.134 1.00 88.69 99 ILE A CA 1
ATOM 779 C C . ILE A 1 99 ? 1.003 -6.105 -0.848 1.00 88.69 99 ILE A C 1
ATOM 781 O O . ILE A 1 99 ? 1.484 -7.211 -1.099 1.00 88.69 99 ILE A O 1
ATOM 785 N N . PHE A 1 100 ? 1.448 -4.993 -1.416 1.00 88.44 100 PHE A N 1
ATOM 786 C CA . PHE A 1 100 ? 2.561 -4.950 -2.345 1.00 88.44 100 PHE A CA 1
ATOM 787 C C . PHE A 1 100 ? 3.867 -4.608 -1.636 1.00 88.44 100 PHE A C 1
ATOM 789 O O . PHE A 1 100 ? 3.926 -3.907 -0.621 1.00 88.44 100 PHE A O 1
ATOM 796 N N . ARG A 1 101 ? 4.969 -5.103 -2.197 1.00 87.44 101 ARG A N 1
ATOM 797 C CA . ARG A 1 101 ? 6.291 -4.860 -1.643 1.00 87.44 101 ARG A CA 1
ATOM 798 C C . ARG A 1 101 ? 6.619 -3.369 -1.690 1.00 87.44 101 ARG A C 1
ATOM 800 O O . ARG A 1 101 ? 6.651 -2.756 -2.757 1.00 87.44 101 ARG A O 1
ATOM 807 N N . GLY A 1 102 ? 6.957 -2.814 -0.531 1.00 87.25 102 GLY A N 1
ATOM 808 C CA . GLY A 1 102 ? 7.275 -1.395 -0.415 1.00 87.25 102 GLY A CA 1
ATOM 809 C C . GLY A 1 102 ? 6.054 -0.496 -0.232 1.00 87.25 102 GLY A C 1
ATOM 810 O O . GLY A 1 102 ? 6.211 0.712 -0.377 1.00 87.25 102 GLY A O 1
ATOM 811 N N . GLU A 1 103 ? 4.868 -1.049 0.056 1.00 91.56 103 GLU A N 1
ATOM 812 C CA . GLU A 1 103 ? 3.749 -0.250 0.564 1.00 91.56 103 GLU A CA 1
ATOM 813 C C . GLU A 1 103 ? 4.118 0.428 1.888 1.00 91.56 103 GLU A C 1
ATOM 815 O O . GLU A 1 103 ? 4.855 -0.127 2.708 1.00 91.56 103 GLU A O 1
ATOM 820 N N . LEU A 1 104 ? 3.609 1.649 2.064 1.00 93.75 104 LEU A N 1
ATOM 821 C CA . LEU A 1 104 ? 3.917 2.532 3.192 1.00 93.75 104 LEU A CA 1
ATOM 822 C C . LEU A 1 104 ? 2.662 3.146 3.827 1.00 93.75 104 LEU A C 1
ATOM 824 O O . LEU A 1 104 ? 2.793 3.995 4.701 1.00 93.75 104 LEU A O 1
ATOM 828 N N . TYR A 1 105 ? 1.465 2.744 3.403 1.00 95.00 105 TYR A N 1
ATOM 829 C CA . TYR A 1 105 ? 0.198 3.233 3.946 1.00 95.00 105 TYR A CA 1
ATOM 830 C C . TYR A 1 105 ? -0.643 2.066 4.447 1.00 95.00 105 TYR A C 1
ATOM 832 O O . TYR A 1 105 ? -0.704 1.017 3.803 1.00 95.00 105 TYR A O 1
ATOM 840 N N . CYS A 1 106 ? -1.302 2.255 5.588 1.00 94.69 106 CYS A N 1
ATOM 841 C CA . CYS A 1 106 ? -2.289 1.299 6.063 1.00 94.69 106 CYS A CA 1
ATOM 842 C C . CYS A 1 106 ? -3.571 1.444 5.237 1.00 94.69 106 CYS A C 1
ATOM 844 O O . CYS A 1 106 ? -4.097 2.542 5.076 1.00 94.69 106 CYS A O 1
ATOM 846 N N . ARG A 1 107 ? -4.067 0.327 4.704 1.00 94.94 107 ARG A N 1
ATOM 847 C CA . ARG A 1 107 ? -5.313 0.249 3.928 1.00 94.94 107 ARG A CA 1
ATOM 848 C C . ARG A 1 107 ? -6.374 -0.587 4.640 1.00 94.94 107 ARG A C 1
ATOM 850 O O . ARG A 1 107 ? -7.421 -0.852 4.056 1.00 94.94 107 ARG A O 1
ATOM 857 N N . TYR A 1 108 ? -6.119 -1.001 5.884 1.00 95.75 108 TYR A N 1
ATOM 858 C CA . TYR A 1 108 ? -7.071 -1.784 6.667 1.00 95.75 108 TYR A CA 1
ATOM 859 C C . TYR A 1 108 ? -8.424 -1.045 6.768 1.00 95.75 108 TYR A C 1
ATOM 861 O O . TYR A 1 108 ? -8.434 0.168 7.031 1.00 95.75 108 TYR A O 1
ATOM 869 N N . PRO A 1 109 ? -9.565 -1.725 6.545 1.00 93.81 109 PRO A N 1
ATOM 870 C CA . PRO A 1 109 ? -10.885 -1.118 6.693 1.00 93.81 109 PRO A CA 1
ATOM 871 C C . PRO A 1 109 ? -11.088 -0.558 8.108 1.00 93.81 109 PRO A C 1
ATOM 873 O O . PRO A 1 109 ? -10.918 -1.263 9.095 1.00 93.81 109 PRO A O 1
ATOM 876 N N . GLY A 1 110 ? -11.426 0.727 8.223 1.00 91.94 110 GLY A N 1
ATOM 877 C CA . GLY A 1 110 ? -11.630 1.379 9.524 1.00 91.94 110 GLY A CA 1
ATOM 878 C C . GLY A 1 110 ? -10.353 1.823 10.253 1.00 91.94 110 GLY A C 1
ATOM 879 O O . GLY A 1 110 ? -10.452 2.392 11.337 1.00 91.94 110 GLY A O 1
ATOM 880 N N . CYS A 1 111 ? -9.158 1.637 9.678 1.00 94.38 111 CYS A N 1
ATOM 881 C CA . CYS A 1 111 ? -7.955 2.263 10.229 1.00 94.38 111 CYS A CA 1
ATOM 882 C C . CYS A 1 111 ? -7.944 3.770 9.939 1.00 94.38 111 CYS A C 1
ATOM 884 O O . CYS A 1 111 ? -8.108 4.195 8.793 1.00 94.38 111 CYS A O 1
ATOM 886 N N . SER A 1 112 ? -7.727 4.572 10.984 1.00 92.00 112 SER A N 1
ATOM 887 C CA . SER A 1 112 ? -7.647 6.036 10.916 1.00 92.00 112 SER A CA 1
ATOM 888 C C . SER A 1 112 ? -6.238 6.566 10.638 1.00 92.00 112 SER A C 1
ATOM 890 O O . SER A 1 112 ? -6.059 7.772 10.485 1.00 92.00 112 SER A O 1
ATOM 892 N N . VAL A 1 113 ? -5.226 5.694 10.573 1.00 93.69 113 VAL A N 1
ATOM 893 C CA . VAL A 1 113 ? -3.844 6.109 10.310 1.00 93.69 113 VAL A CA 1
ATOM 894 C C . VAL A 1 113 ? -3.677 6.453 8.832 1.00 93.69 113 VAL A C 1
ATOM 896 O O . VAL A 1 113 ? -3.629 5.571 7.977 1.00 93.69 113 VAL A O 1
ATOM 899 N N . THR A 1 114 ? -3.548 7.745 8.543 1.00 92.81 114 THR A N 1
ATOM 900 C CA . THR A 1 114 ? -3.278 8.289 7.200 1.00 92.81 114 THR A CA 1
ATOM 901 C C . THR A 1 114 ? -1.802 8.612 6.976 1.00 92.81 114 THR A C 1
ATOM 903 O O . THR A 1 114 ? -1.362 8.783 5.837 1.00 92.81 114 THR A O 1
ATOM 906 N N . THR A 1 115 ? -1.018 8.669 8.055 1.00 92.25 115 THR A N 1
ATOM 907 C CA . THR A 1 115 ? 0.410 8.972 8.005 1.00 92.25 115 THR A CA 1
ATOM 908 C C . THR A 1 115 ? 1.188 7.873 7.294 1.00 92.25 115 THR A C 1
ATOM 910 O O . THR A 1 115 ? 1.007 6.675 7.525 1.00 92.25 115 THR A O 1
ATOM 913 N N . ARG A 1 116 ? 2.120 8.301 6.443 1.00 93.00 116 ARG A N 1
ATOM 914 C CA . ARG A 1 116 ? 3.019 7.407 5.721 1.00 93.00 116 ARG A CA 1
ATOM 915 C C . ARG A 1 116 ? 4.081 6.815 6.645 1.00 93.00 116 ARG A C 1
ATOM 917 O O . ARG A 1 116 ? 4.837 7.543 7.286 1.00 93.00 116 ARG A O 1
ATOM 924 N N . TYR A 1 117 ? 4.243 5.499 6.605 1.00 92.38 117 TYR A N 1
ATOM 925 C CA . TYR A 1 117 ? 5.344 4.811 7.272 1.00 92.38 117 TYR A CA 1
ATOM 926 C C . TYR A 1 117 ? 6.674 5.065 6.557 1.00 92.38 117 TYR A C 1
ATOM 928 O O . TYR A 1 117 ? 6.763 5.068 5.332 1.00 92.38 117 TYR A O 1
ATOM 936 N N . GLY A 1 118 ? 7.752 5.234 7.323 1.00 88.31 118 GLY A N 1
ATOM 937 C CA . GLY A 1 118 ? 9.094 5.387 6.749 1.00 88.31 118 GLY A CA 1
ATOM 938 C C . GLY A 1 118 ? 9.683 4.081 6.202 1.00 88.31 118 GLY A C 1
ATOM 939 O O . GLY A 1 118 ? 10.644 4.115 5.433 1.00 88.31 118 GLY A O 1
ATOM 940 N N . GLN A 1 119 ? 9.146 2.928 6.618 1.00 89.31 119 GLN A N 1
ATOM 941 C CA . GLN A 1 119 ? 9.632 1.605 6.226 1.00 89.31 119 GLN A CA 1
ATOM 942 C C . GLN A 1 119 ? 8.490 0.586 6.116 1.00 89.31 119 GLN A C 1
ATOM 944 O O . GLN A 1 119 ? 7.585 0.609 6.950 1.00 89.31 119 GLN A O 1
ATOM 949 N N . PRO A 1 120 ? 8.566 -0.368 5.167 1.00 90.19 120 PRO A N 1
ATOM 950 C CA . PRO A 1 120 ? 7.551 -1.411 5.018 1.00 90.19 120 PRO A CA 1
ATOM 951 C C . PRO A 1 120 ? 7.427 -2.335 6.234 1.00 90.19 120 PRO A C 1
ATOM 953 O O . PRO A 1 120 ? 6.330 -2.778 6.542 1.00 90.19 120 PRO A O 1
ATOM 956 N N . CYS A 1 121 ? 8.521 -2.618 6.953 1.00 89.81 121 CYS A N 1
ATOM 957 C CA . CYS A 1 121 ? 8.456 -3.433 8.173 1.00 89.81 121 CYS A CA 1
ATOM 958 C C . CYS A 1 121 ? 7.584 -2.779 9.251 1.00 89.81 121 CYS A C 1
ATOM 960 O O . CYS A 1 121 ? 6.755 -3.459 9.836 1.00 89.81 121 CYS A O 1
ATOM 962 N N . ALA A 1 122 ? 7.687 -1.459 9.429 1.00 92.25 122 ALA A N 1
ATOM 963 C CA . ALA A 1 122 ? 6.856 -0.729 10.383 1.00 92.25 122 ALA A CA 1
ATOM 964 C C . ALA A 1 122 ? 5.362 -0.789 10.019 1.00 92.25 122 ALA A C 1
ATOM 966 O O . ALA A 1 122 ? 4.514 -0.840 10.906 1.00 92.25 122 ALA A O 1
ATOM 967 N N . LEU A 1 123 ? 5.038 -0.819 8.721 1.00 93.12 123 LEU A N 1
ATOM 968 C CA . LEU A 1 123 ? 3.668 -1.036 8.260 1.00 93.12 123 LEU A CA 1
ATOM 969 C C . LEU A 1 123 ? 3.186 -2.460 8.587 1.00 93.12 123 LEU A C 1
ATOM 971 O O . LEU A 1 123 ? 2.075 -2.625 9.079 1.00 93.12 123 LEU A O 1
ATOM 975 N N . LEU A 1 124 ? 4.012 -3.484 8.346 1.00 92.00 124 LEU A N 1
ATOM 976 C CA . LEU A 1 124 ? 3.671 -4.872 8.691 1.00 92.00 124 LEU A CA 1
ATOM 977 C C . LEU A 1 124 ? 3.465 -5.048 10.203 1.00 92.00 124 LEU A C 1
ATOM 979 O O . LEU A 1 124 ? 2.487 -5.666 10.619 1.00 92.00 124 LEU A O 1
ATOM 983 N N . ASP A 1 125 ? 4.331 -4.444 11.019 1.00 93.69 125 ASP A N 1
ATOM 984 C CA . ASP A 1 125 ? 4.192 -4.441 12.477 1.00 93.69 125 ASP A CA 1
ATOM 985 C C . ASP A 1 125 ? 2.899 -3.739 12.908 1.00 93.69 125 ASP A C 1
ATOM 987 O O . ASP A 1 125 ? 2.209 -4.207 13.812 1.00 93.69 125 ASP A O 1
ATOM 991 N N . HIS A 1 126 ? 2.522 -2.644 12.238 1.00 95.25 126 HIS A N 1
ATOM 992 C CA . HIS A 1 126 ? 1.253 -1.970 12.494 1.00 95.25 126 HIS A CA 1
ATOM 993 C C . HIS A 1 126 ? 0.050 -2.877 12.216 1.00 95.25 126 HIS A C 1
ATOM 995 O O . HIS A 1 126 ? -0.825 -2.972 13.075 1.00 95.25 126 HIS A O 1
ATOM 1001 N N . TYR A 1 127 ? 0.016 -3.578 11.077 1.00 95.00 127 TYR A N 1
ATOM 1002 C CA . TYR A 1 127 ? -1.054 -4.538 10.787 1.00 95.00 127 TYR A CA 1
ATOM 1003 C C . TYR A 1 127 ? -1.151 -5.628 11.856 1.00 95.00 127 TYR A C 1
ATOM 1005 O O . TYR A 1 127 ? -2.242 -5.902 12.354 1.00 95.00 127 TYR A O 1
ATOM 1013 N N . LYS A 1 128 ? -0.012 -6.179 12.282 1.00 94.69 128 LYS A N 1
ATOM 1014 C CA . LYS A 1 128 ? 0.022 -7.202 13.328 1.00 94.69 128 LYS A CA 1
ATOM 1015 C C . LYS A 1 128 ? -0.474 -6.679 14.679 1.00 94.69 128 LYS A C 1
ATOM 1017 O O . LYS A 1 128 ? -1.285 -7.323 15.325 1.00 94.69 128 LYS A O 1
ATOM 1022 N N . ILE A 1 129 ? -0.005 -5.510 15.116 1.00 95.94 129 ILE A N 1
ATOM 1023 C CA . ILE A 1 129 ? -0.271 -4.992 16.470 1.00 95.94 129 ILE A CA 1
ATOM 1024 C C . ILE A 1 129 ? -1.645 -4.322 16.580 1.00 95.94 129 ILE A C 1
ATOM 1026 O O . ILE A 1 129 ? -2.289 -4.407 17.623 1.00 95.94 129 ILE A O 1
ATOM 1030 N N . LYS A 1 130 ? -2.076 -3.584 15.551 1.00 96.81 130 LYS A N 1
ATOM 1031 C CA . LYS A 1 130 ? -3.304 -2.770 15.598 1.00 96.81 130 LYS A CA 1
ATOM 1032 C C . LYS A 1 130 ? -4.514 -3.454 14.987 1.00 96.81 130 LYS A C 1
ATOM 1034 O O . LYS A 1 130 ? -5.629 -3.085 15.343 1.00 96.81 130 LYS A O 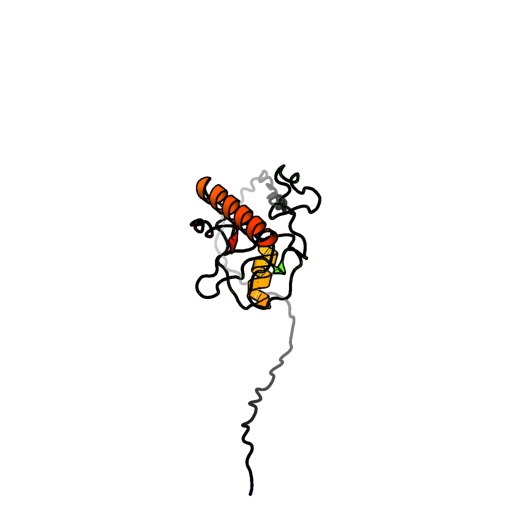1
ATOM 1039 N N . HIS A 1 131 ? -4.301 -4.403 14.083 1.00 95.62 131 HIS A N 1
ATOM 1040 C CA . HIS A 1 131 ? -5.380 -5.042 13.334 1.00 95.62 131 HIS A CA 1
ATOM 1041 C C . HIS A 1 131 ? -5.433 -6.557 13.517 1.00 95.62 131 HIS A C 1
ATOM 1043 O O . HIS A 1 131 ? -6.271 -7.192 12.886 1.00 95.62 131 HIS A O 1
ATOM 1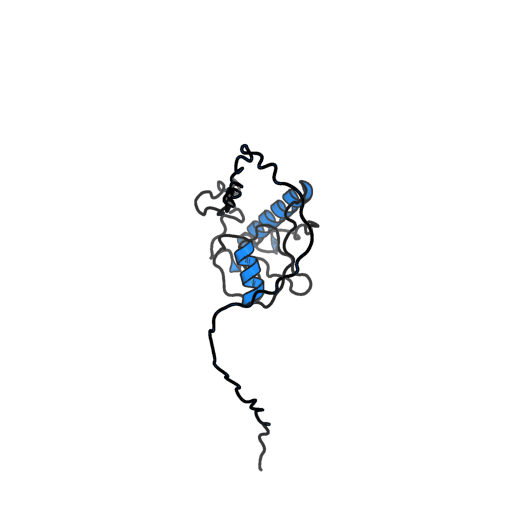049 N N . ASP A 1 132 ? -4.542 -7.120 14.343 1.00 94.12 132 ASP A N 1
ATOM 1050 C CA . ASP A 1 132 ? -4.377 -8.567 14.533 1.00 94.12 132 ASP A CA 1
ATOM 1051 C C . ASP A 1 132 ? -4.266 -9.328 13.195 1.00 94.12 132 ASP A C 1
ATOM 1053 O O . ASP A 1 132 ? -4.687 -10.471 13.047 1.00 94.12 132 ASP A O 1
ATOM 1057 N N . LEU A 1 133 ? -3.718 -8.652 12.175 1.00 92.44 133 LEU A N 1
ATOM 1058 C CA . LEU A 1 133 ? -3.613 -9.170 10.818 1.00 92.44 133 LEU A CA 1
ATOM 1059 C C . LEU A 1 133 ? -2.163 -9.553 10.538 1.00 92.44 133 LEU A C 1
ATOM 1061 O O . LEU A 1 133 ? -1.314 -8.698 10.265 1.00 92.44 133 LEU A O 1
ATOM 1065 N N . GLU A 1 134 ? -1.876 -10.853 10.592 1.00 89.81 134 GLU A N 1
ATOM 1066 C CA . GLU A 1 134 ? -0.550 -11.374 10.278 1.00 89.81 134 GLU A CA 1
ATOM 1067 C C . GLU A 1 134 ? -0.379 -11.582 8.770 1.00 89.81 134 GLU A C 1
ATOM 1069 O O . GLU A 1 134 ? -0.986 -12.450 8.143 1.00 89.81 134 GLU A O 1
ATOM 1074 N N . LEU A 1 135 ? 0.481 -10.760 8.176 1.00 85.81 135 LEU A N 1
ATOM 1075 C CA . LEU A 1 135 ? 0.772 -10.781 6.749 1.00 85.81 135 LEU A CA 1
ATOM 1076 C C . LEU A 1 135 ? 2.086 -11.508 6.502 1.00 85.81 135 LEU A C 1
ATOM 1078 O O . LEU A 1 135 ? 3.071 -11.313 7.218 1.00 85.81 135 LEU A O 1
ATOM 1082 N N . LYS A 1 136 ? 2.130 -12.317 5.440 1.00 81.62 136 LYS A N 1
ATOM 1083 C CA . LYS A 1 136 ? 3.361 -13.007 5.052 1.00 81.62 136 LYS A CA 1
ATOM 1084 C C . LYS A 1 136 ? 4.439 -11.987 4.703 1.00 81.62 136 LYS A C 1
ATOM 1086 O O . LYS A 1 136 ? 4.250 -11.122 3.847 1.00 81.62 136 LYS A O 1
ATOM 1091 N N . ALA A 1 137 ? 5.596 -12.121 5.344 1.00 76.06 137 ALA A N 1
ATOM 1092 C CA . ALA A 1 137 ? 6.763 -11.336 4.988 1.00 76.06 137 ALA A CA 1
ATOM 1093 C C . ALA A 1 137 ? 7.186 -11.658 3.547 1.00 76.06 137 ALA A C 1
ATOM 1095 O O . ALA A 1 137 ? 7.260 -12.822 3.150 1.00 76.06 137 ALA A O 1
ATOM 1096 N N . PHE A 1 138 ? 7.501 -10.624 2.768 1.00 77.88 138 PHE A N 1
ATOM 1097 C CA . PHE A 1 138 ? 8.012 -10.825 1.417 1.00 77.88 138 PHE A CA 1
ATOM 1098 C C . PHE A 1 138 ? 9.364 -11.542 1.450 1.00 77.88 138 PHE A C 1
ATOM 1100 O O . PHE A 1 138 ? 10.237 -11.197 2.253 1.00 77.88 138 PHE A O 1
ATOM 1107 N N . LYS A 1 139 ? 9.588 -12.462 0.503 1.00 79.25 139 LYS A N 1
ATOM 1108 C CA . LYS A 1 139 ? 10.907 -13.077 0.292 1.00 79.25 139 LYS A CA 1
ATOM 1109 C C . LYS A 1 139 ? 11.989 -12.013 0.126 1.00 79.25 139 LYS A C 1
ATOM 1111 O O . LYS A 1 139 ? 11.763 -10.962 -0.470 1.00 79.25 139 LYS A O 1
ATOM 1116 N N . THR A 1 140 ? 13.192 -12.261 0.626 1.00 75.00 140 THR A N 1
ATOM 1117 C CA . THR A 1 140 ? 14.295 -11.288 0.548 1.00 75.00 140 THR A CA 1
ATOM 1118 C C . THR A 1 140 ? 14.649 -10.926 -0.895 1.00 75.00 140 THR A C 1
ATOM 1120 O O . THR A 1 140 ? 14.887 -9.750 -1.177 1.00 75.00 140 THR A O 1
ATOM 1123 N N . SER A 1 141 ? 14.575 -11.884 -1.819 1.00 79.25 141 SER A N 1
ATOM 1124 C CA . SER A 1 141 ? 14.763 -11.685 -3.255 1.00 79.25 141 SER A CA 1
ATOM 1125 C C . SER A 1 141 ? 13.469 -11.929 -4.037 1.00 79.25 141 SER A C 1
ATOM 1127 O O . SER A 1 141 ? 12.699 -12.840 -3.747 1.00 79.25 141 SER A O 1
ATOM 1129 N N . ILE A 1 142 ? 13.246 -11.096 -5.052 1.00 82.50 142 ILE A N 1
ATOM 1130 C CA . ILE A 1 142 ? 12.211 -11.283 -6.072 1.00 82.50 142 ILE A CA 1
ATOM 1131 C C . ILE A 1 142 ? 12.850 -11.090 -7.445 1.00 82.50 142 ILE A C 1
ATOM 1133 O O . ILE A 1 142 ? 13.738 -10.246 -7.614 1.00 82.50 142 ILE A O 1
ATOM 1137 N N . GLY A 1 143 ? 12.416 -11.887 -8.420 1.00 85.38 143 GLY A N 1
ATOM 1138 C CA . GLY A 1 143 ? 12.908 -11.793 -9.791 1.00 85.38 143 GLY A CA 1
ATOM 1139 C C . GLY A 1 143 ?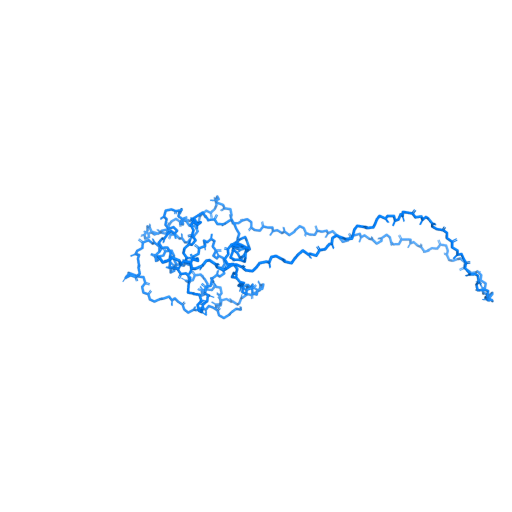 12.541 -10.458 -10.462 1.00 85.38 143 GLY A C 1
ATOM 1140 O O . GLY A 1 143 ? 11.720 -9.695 -9.941 1.00 85.38 143 GLY A O 1
ATOM 1141 N N . PRO A 1 144 ? 13.113 -10.156 -11.642 1.00 86.00 144 PRO A N 1
ATOM 1142 C CA . PRO A 1 144 ? 12.798 -8.943 -12.402 1.00 86.00 144 PRO A CA 1
ATOM 1143 C C . PRO A 1 144 ? 11.298 -8.767 -12.676 1.00 86.00 144 PRO A C 1
ATOM 1145 O O . PRO A 1 144 ? 10.780 -7.665 -12.515 1.00 86.00 144 PRO A O 1
ATOM 1148 N N . VAL A 1 145 ? 10.598 -9.861 -12.998 1.00 85.88 145 VAL A N 1
ATOM 1149 C CA . VAL A 1 145 ? 9.147 -9.868 -13.249 1.00 85.88 145 VAL A CA 1
ATOM 1150 C C . VAL A 1 145 ? 8.369 -9.428 -12.009 1.00 85.88 145 VAL A C 1
ATOM 1152 O O . VAL A 1 145 ? 7.586 -8.486 -12.084 1.00 85.88 145 VAL A O 1
ATOM 1155 N N . GLY A 1 146 ? 8.655 -10.024 -10.846 1.00 85.75 146 GLY A N 1
ATOM 1156 C CA . GLY A 1 146 ? 8.002 -9.647 -9.590 1.00 85.75 146 GLY A CA 1
ATOM 1157 C C . GLY A 1 146 ? 8.301 -8.203 -9.176 1.00 85.75 146 GLY A C 1
ATOM 1158 O O . GLY A 1 146 ? 7.425 -7.508 -8.666 1.00 85.75 146 GLY A O 1
ATOM 1159 N N . ARG A 1 147 ? 9.521 -7.703 -9.443 1.00 85.88 147 ARG A N 1
ATOM 1160 C CA . ARG A 1 147 ? 9.859 -6.286 -9.202 1.00 85.88 147 ARG A CA 1
ATOM 1161 C C . ARG A 1 147 ? 9.013 -5.352 -10.052 1.00 85.88 147 ARG A C 1
ATOM 1163 O O . ARG A 1 147 ? 8.519 -4.361 -9.519 1.00 85.88 147 ARG A O 1
ATOM 1170 N N . LYS A 1 148 ? 8.851 -5.673 -11.337 1.00 88.19 148 LYS A N 1
ATOM 1171 C CA . LYS A 1 148 ? 8.013 -4.898 -12.252 1.00 88.19 148 LYS A CA 1
ATOM 1172 C C . LYS A 1 148 ? 6.557 -4.907 -11.784 1.00 88.19 148 LYS A C 1
ATOM 1174 O O . LYS A 1 148 ? 6.011 -3.840 -11.554 1.00 88.19 148 LYS A O 1
ATOM 1179 N N . GLN A 1 149 ? 5.997 -6.084 -11.506 1.00 88.88 149 GLN A N 1
ATOM 1180 C CA . GLN A 1 149 ? 4.618 -6.231 -11.029 1.00 88.88 149 GLN A CA 1
ATOM 1181 C C . GLN A 1 149 ? 4.346 -5.415 -9.759 1.00 88.88 149 GLN A C 1
ATOM 1183 O O . GLN A 1 149 ? 3.401 -4.639 -9.721 1.00 88.88 149 GLN A O 1
ATOM 1188 N N . HIS A 1 150 ? 5.207 -5.495 -8.737 1.00 88.75 150 HIS A N 1
ATOM 1189 C CA . HIS A 1 150 ? 5.056 -4.650 -7.545 1.00 88.75 150 HIS A CA 1
ATOM 1190 C C . HIS A 1 150 ? 5.214 -3.149 -7.839 1.00 88.75 150 HIS A C 1
ATOM 1192 O O . HIS A 1 150 ? 4.629 -2.323 -7.138 1.00 88.75 150 HIS A O 1
ATOM 1198 N N . GLY A 1 151 ? 6.020 -2.778 -8.836 1.00 88.81 151 GLY A N 1
ATOM 1199 C CA . GLY A 1 151 ? 6.099 -1.411 -9.345 1.00 88.81 151 GLY A CA 1
ATOM 1200 C C . GLY A 1 151 ? 4.770 -0.956 -9.946 1.00 88.81 151 GLY A C 1
ATOM 1201 O O . GLY A 1 151 ? 4.243 0.072 -9.524 1.00 88.81 151 GLY A O 1
ATOM 1202 N N . ASP A 1 152 ? 4.203 -1.762 -10.840 1.00 90.00 152 ASP A N 1
ATOM 1203 C CA . ASP A 1 152 ? 2.930 -1.507 -11.519 1.00 90.00 152 ASP A CA 1
ATOM 1204 C C . ASP A 1 152 ? 1.775 -1.406 -10.508 1.00 90.00 152 ASP A C 1
ATOM 1206 O O . ASP A 1 152 ? 0.975 -0.475 -10.566 1.00 90.00 152 ASP A O 1
ATOM 1210 N N . CYS A 1 153 ? 1.745 -2.277 -9.492 1.00 91.25 153 CYS A N 1
ATOM 1211 C CA . CYS A 1 153 ? 0.786 -2.193 -8.387 1.00 91.25 153 CYS A CA 1
ATOM 1212 C C . CYS A 1 153 ? 0.860 -0.859 -7.631 1.00 91.25 153 CYS A C 1
ATOM 1214 O O . CYS A 1 153 ? -0.168 -0.305 -7.249 1.00 91.25 153 CYS A O 1
ATOM 1216 N N . LYS A 1 154 ? 2.064 -0.316 -7.410 1.00 90.81 154 LYS A N 1
ATOM 1217 C CA . LYS A 1 154 ? 2.220 0.991 -6.752 1.00 90.81 154 LYS A CA 1
ATOM 1218 C C . LYS A 1 154 ? 1.770 2.140 -7.647 1.00 90.81 154 LYS A C 1
ATOM 1220 O O . LYS A 1 154 ? 1.204 3.100 -7.134 1.00 90.81 154 LYS A O 1
ATOM 1225 N N . VAL A 1 155 ? 2.016 2.056 -8.955 1.00 91.62 155 VAL A N 1
ATOM 1226 C CA . VAL A 1 155 ? 1.491 3.035 -9.919 1.00 91.62 155 VAL A CA 1
ATOM 1227 C C . VAL A 1 155 ? -0.034 3.023 -9.880 1.00 91.62 155 VAL A C 1
ATOM 1229 O O . VAL A 1 155 ? -0.636 4.078 -9.703 1.00 91.62 155 VAL A O 1
ATOM 1232 N N . TRP A 1 156 ? -0.638 1.835 -9.920 1.00 92.75 156 TRP A N 1
ATOM 1233 C CA . TRP A 1 156 ? -2.084 1.661 -9.813 1.00 92.75 156 TRP A CA 1
ATOM 1234 C C . TRP A 1 156 ? -2.643 2.232 -8.501 1.00 92.75 156 TRP A C 1
ATOM 1236 O O . TRP A 1 156 ? -3.598 2.998 -8.534 1.00 92.75 156 TRP A O 1
ATOM 1246 N N . LEU A 1 157 ? -2.011 1.967 -7.348 1.00 93.88 157 LEU A N 1
ATOM 1247 C CA . LEU A 1 157 ? -2.426 2.561 -6.066 1.00 93.88 157 LEU A CA 1
ATOM 1248 C C . LEU A 1 157 ? -2.377 4.094 -6.080 1.00 93.88 157 LEU A C 1
ATOM 1250 O O . LEU A 1 157 ? -3.273 4.747 -5.550 1.00 93.88 157 LEU A O 1
ATOM 1254 N N . ALA A 1 158 ? -1.326 4.672 -6.665 1.00 93.06 158 ALA A N 1
ATOM 1255 C CA . ALA A 1 158 ? -1.178 6.120 -6.748 1.00 93.06 158 ALA A CA 1
ATOM 1256 C C . ALA A 1 158 ? -2.231 6.752 -7.661 1.00 93.06 158 ALA A C 1
ATOM 1258 O O . ALA A 1 158 ? -2.766 7.809 -7.336 1.00 93.06 158 ALA A O 1
ATOM 1259 N N . GLN A 1 159 ? -2.539 6.101 -8.782 1.00 92.75 159 GLN A N 1
ATOM 1260 C CA . GLN A 1 159 ? -3.609 6.520 -9.678 1.00 92.75 159 GLN A CA 1
ATOM 1261 C C . GLN A 1 159 ? -4.967 6.407 -8.985 1.00 92.75 159 GLN A C 1
ATOM 1263 O O . GLN A 1 159 ? -5.721 7.372 -9.008 1.00 92.75 159 GLN A O 1
ATOM 1268 N N . TYR A 1 160 ? -5.246 5.290 -8.304 1.00 94.25 160 TYR A N 1
ATOM 1269 C CA . TYR A 1 160 ? -6.503 5.067 -7.584 1.00 94.25 160 TYR A CA 1
ATOM 1270 C C . TYR A 1 160 ? -6.760 6.177 -6.563 1.00 94.25 160 TYR A C 1
ATOM 1272 O O . TYR A 1 160 ? -7.843 6.751 -6.530 1.00 94.25 160 TYR A O 1
ATOM 1280 N N . ALA A 1 161 ? -5.747 6.532 -5.766 1.00 93.88 161 ALA A N 1
ATOM 1281 C CA . ALA A 1 161 ? -5.875 7.569 -4.743 1.00 93.88 161 ALA A CA 1
ATOM 1282 C C . ALA A 1 161 ? -6.183 8.970 -5.308 1.00 93.88 161 ALA A C 1
ATOM 1284 O O . ALA A 1 161 ? -6.757 9.796 -4.600 1.00 93.88 161 ALA A O 1
ATOM 1285 N N . GLN A 1 162 ? -5.776 9.246 -6.552 1.00 92.69 162 GLN A N 1
ATOM 1286 C CA . GLN A 1 162 ? -5.909 10.563 -7.188 1.00 92.69 162 GLN A CA 1
ATOM 1287 C C . GLN A 1 162 ? -7.109 10.669 -8.129 1.00 92.69 162 GLN A C 1
ATOM 1289 O O . GLN A 1 162 ? -7.687 11.743 -8.246 1.00 92.69 162 GLN A O 1
ATOM 1294 N N . LEU A 1 163 ? -7.452 9.584 -8.823 1.00 90.81 163 LEU A N 1
ATOM 1295 C CA . LEU A 1 163 ? -8.444 9.576 -9.899 1.00 90.81 163 LEU A CA 1
ATOM 1296 C C . LEU A 1 163 ? -9.718 8.804 -9.545 1.00 90.81 163 LEU A C 1
ATOM 1298 O O . LEU A 1 163 ? -10.683 8.896 -10.295 1.00 90.81 163 LEU A O 1
ATOM 1302 N N . GLY A 1 164 ? -9.729 8.036 -8.454 1.00 88.31 164 GLY A N 1
ATOM 1303 C CA . GLY A 1 164 ? -10.858 7.177 -8.101 1.00 88.31 164 GLY A CA 1
ATOM 1304 C C . GLY A 1 164 ? -10.863 5.838 -8.843 1.00 88.31 164 GLY A C 1
ATOM 1305 O O . GLY A 1 164 ? -10.052 5.574 -9.734 1.00 88.31 164 GLY A O 1
ATOM 1306 N N . GLN A 1 165 ? -11.773 4.953 -8.440 1.00 87.00 165 GLN A N 1
ATOM 1307 C CA . GLN A 1 165 ? -11.848 3.579 -8.947 1.00 87.00 165 GLN A CA 1
ATOM 1308 C C . GLN A 1 165 ? -12.287 3.530 -10.415 1.00 87.00 165 GLN A C 1
ATOM 1310 O O . GLN A 1 165 ? -11.799 2.710 -11.191 1.00 87.00 165 GLN A O 1
ATOM 1315 N N . GLU A 1 166 ? -13.198 4.418 -10.794 1.00 85.19 166 GLU A N 1
ATOM 1316 C CA . GLU A 1 166 ? -13.835 4.488 -12.104 1.00 85.19 166 GLU A CA 1
ATOM 1317 C C . GLU A 1 166 ? -12.861 4.826 -13.245 1.00 85.19 166 GLU A C 1
ATOM 1319 O O . GLU A 1 166 ? -13.120 4.470 -14.392 1.00 85.19 166 GLU A O 1
ATOM 1324 N N . ASN A 1 167 ? -11.710 5.433 -12.932 1.00 85.19 167 ASN A N 1
ATOM 1325 C CA . ASN A 1 167 ? -10.760 5.949 -13.923 1.00 85.19 167 ASN A CA 1
ATOM 1326 C C . ASN A 1 167 ? -9.457 5.134 -14.047 1.00 85.19 167 ASN A C 1
ATOM 1328 O O . ASN A 1 167 ? -8.627 5.435 -14.904 1.00 85.19 167 ASN A O 1
ATOM 1332 N N . VAL A 1 168 ? -9.233 4.127 -13.192 1.00 84.44 168 VAL A N 1
ATOM 1333 C CA . VAL A 1 168 ? -7.901 3.501 -13.009 1.00 84.44 168 VAL A CA 1
ATOM 1334 C C . VAL A 1 168 ? -7.837 2.046 -13.490 1.00 84.44 168 VAL A C 1
ATOM 1336 O O . VAL A 1 168 ? -6.760 1.455 -13.589 1.00 84.44 168 VAL A O 1
ATOM 1339 N N . GLY A 1 169 ? -8.976 1.477 -13.888 1.00 83.44 169 GLY A N 1
ATOM 1340 C CA . GLY A 1 169 ? -9.055 0.104 -14.382 1.00 83.44 169 GLY A CA 1
ATOM 1341 C C . GLY A 1 169 ? -8.771 -0.950 -13.297 1.00 83.44 169 GLY A C 1
ATOM 1342 O O . GLY A 1 169 ? -8.557 -0.622 -12.123 1.00 83.44 169 GLY A O 1
ATOM 1343 N N . PRO A 1 170 ? -8.801 -2.246 -13.656 1.00 85.69 170 PRO A N 1
ATOM 1344 C CA . PRO A 1 170 ? -8.641 -3.328 -12.691 1.00 85.69 170 PRO A CA 1
ATOM 1345 C C . PRO A 1 170 ? -7.237 -3.348 -12.076 1.00 85.69 170 PRO A C 1
ATOM 1347 O O . PRO A 1 170 ? -6.245 -3.023 -12.730 1.00 85.69 170 PRO A O 1
ATOM 1350 N N . ALA A 1 171 ? -7.153 -3.784 -10.817 1.00 84.38 171 ALA A N 1
ATOM 1351 C CA . ALA A 1 171 ? -5.877 -3.931 -10.130 1.00 84.38 171 ALA A CA 1
ATOM 1352 C C . ALA A 1 171 ? -4.967 -4.935 -10.864 1.00 84.38 171 ALA A C 1
ATOM 1354 O O . ALA A 1 171 ? -5.429 -6.023 -11.231 1.00 84.38 171 ALA A O 1
ATOM 1355 N N . PRO A 1 172 ? -3.671 -4.624 -11.044 1.00 84.88 172 PRO A N 1
ATOM 1356 C CA . PRO A 1 172 ? -2.727 -5.564 -11.629 1.00 84.88 172 PRO A CA 1
ATOM 1357 C C . PRO A 1 172 ? -2.611 -6.833 -10.766 1.00 84.88 172 PRO A C 1
ATOM 1359 O O . PRO A 1 172 ? -2.766 -6.772 -9.538 1.00 84.88 172 PRO A O 1
ATOM 1362 N N . PRO A 1 173 ? -2.334 -7.996 -11.386 1.00 77.62 173 PRO A N 1
ATOM 1363 C CA . PRO A 1 173 ? -2.259 -9.259 -10.670 1.00 77.62 173 PRO A CA 1
ATOM 1364 C C . PRO A 1 173 ? -1.148 -9.221 -9.610 1.00 77.62 173 PRO A C 1
ATOM 1366 O O . PRO A 1 173 ? -0.087 -8.629 -9.841 1.00 77.62 173 PRO A O 1
ATOM 1369 N N . PRO A 1 174 ? -1.365 -9.858 -8.445 1.00 65.75 174 PRO A N 1
ATOM 1370 C CA . PRO A 1 174 ? -0.360 -9.902 -7.398 1.00 65.75 174 PRO A CA 1
ATOM 1371 C C . PRO A 1 174 ? 0.891 -10.619 -7.908 1.00 65.75 174 PRO A C 1
ATOM 1373 O O . PRO A 1 174 ? 0.814 -11.661 -8.560 1.00 65.75 174 PRO A O 1
ATOM 1376 N N . ALA A 1 175 ? 2.059 -10.069 -7.588 1.00 63.22 175 ALA A N 1
ATOM 1377 C CA . ALA A 1 175 ? 3.309 -10.763 -7.840 1.00 63.22 175 ALA A CA 1
ATOM 1378 C C . ALA A 1 175 ? 3.389 -12.004 -6.940 1.00 63.22 175 ALA A C 1
ATOM 1380 O O . ALA A 1 175 ? 3.286 -11.894 -5.717 1.00 63.22 175 ALA A O 1
ATOM 1381 N N . PHE A 1 176 ? 3.590 -13.180 -7.533 1.00 52.94 176 PHE A N 1
ATOM 1382 C CA . PHE A 1 176 ? 3.910 -14.388 -6.779 1.00 52.94 176 PHE A CA 1
ATOM 1383 C C . PHE A 1 176 ? 5.317 -14.226 -6.189 1.00 52.94 176 PHE A C 1
ATOM 1385 O O . PHE A 1 176 ? 6.311 -14.211 -6.919 1.00 52.94 176 PHE A O 1
ATOM 1392 N N . GLY A 1 177 ? 5.392 -14.041 -4.870 1.00 50.00 177 GLY A N 1
ATOM 1393 C CA . GLY A 1 177 ? 6.629 -13.810 -4.123 1.00 50.00 177 GLY A CA 1
ATOM 1394 C C . GLY A 1 177 ? 6.672 -14.635 -2.861 1.00 50.00 177 GLY A C 1
ATOM 1395 O O . GLY A 1 177 ? 6.131 -14.167 -1.843 1.00 50.00 177 GLY A O 1
#

pLDDT: mean 72.17, std 21.11, range [35.66, 96.81]

Sequence (177 aa):
MSTQRYSPKALSYRSLSAHTARTSSPVKTVGTDMRRHAKKNPDAQRQEKRKPVRRGTRVNKYSLSAQPPVPPNGLKTYLQLTEADAPNLPRLDLESPRIFRGELYCRYPGCSVTTRYGQPCALLDHYKIKHDLELKAFKTSIGPVGRKQHGDCKVWLAQYAQLGQENVGPAPPPAFG

Radius of gyration: 30.26 Å; chains: 1; bounding box: 100×58×64 Å

Secondary structure (DSSP, 8-state):
-----------------------------------------TT------PPPP----------TT-PPPPPTT-PPPGGG--TTTGGGSPPPPSSS----TT--S---TT----SPPSSHHHHHHHHHHHH---PPPPPS---HHHHHHHHHHHHHHHHHHHH-GGGT-SPPPPP--

Organism: Penicillium polonicum (NCBI:txid60169)